Protein AF-A0A9N9PCC7-F1 (afdb_monomer)

Foldseek 3Di:
DQQPDPPSDGDQEEEDEQCPVVCCCLPPNVVCLVSHAEYEYQDPNNVVVLVVCVVVVSRSYHYDDPCPDCCRVQPCLAQVLLPVVVVVCCVVPVDQLAPAADDQDDDGNNSNSNVVNSVVSHHD

Nearest PDB structures (foldseek):
  5axa-assembly1_C  TM=9.846E-01  e=7.039E-17  Mus musculus
  4pfj-assembly1_A  TM=9.866E-01  e=1.325E-16  Homo sapiens
  8wz7-assembly1_A-2  TM=9.796E-01  e=4.306E-15  Legionella pneumophila
  6gbn-assembly1_B  TM=9.800E-01  e=1.433E-14  Cytophaga hutchinsonii ATCC 33406
  8aju-assembly1_AAA  TM=9.528E-01  e=1.627E-14  Pseudomonas aeruginosa PAO1

Structure (mmCIF, N/CA/C/O backbone):
data_AF-A0A9N9PCC7-F1
#
_entry.id   AF-A0A9N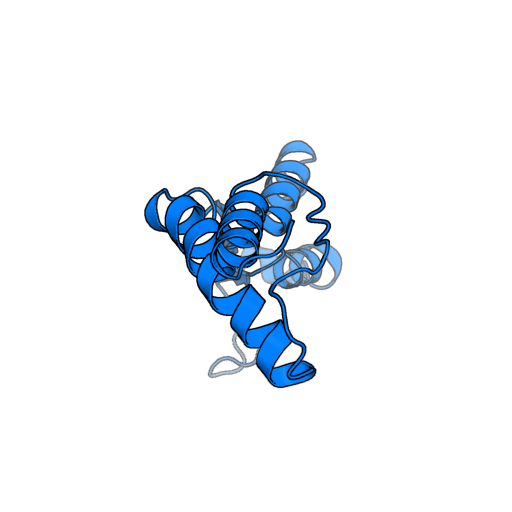9PCC7-F1
#
loop_
_atom_site.group_PDB
_atom_site.id
_atom_site.type_symbol
_atom_site.label_atom_id
_atom_site.label_al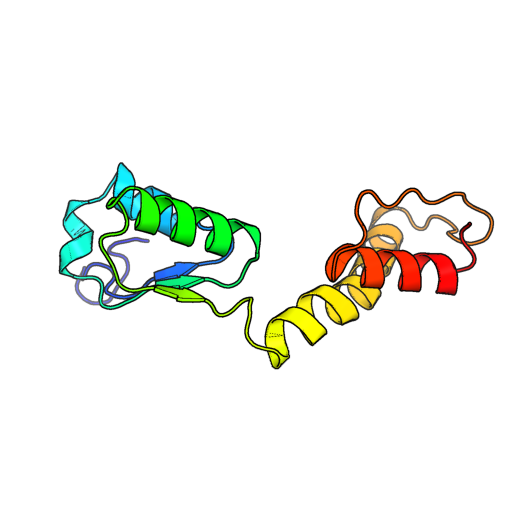t_id
_atom_site.label_comp_id
_atom_site.label_asym_id
_atom_site.label_entity_id
_atom_site.label_seq_id
_atom_site.pdbx_PDB_ins_code
_atom_site.Cartn_x
_atom_site.Cartn_y
_atom_site.Cartn_z
_atom_site.occupancy
_atom_site.B_iso_or_equiv
_atom_site.auth_seq_id
_atom_site.auth_comp_id
_atom_site.auth_asym_id
_atom_site.auth_atom_id
_atom_site.pdbx_PDB_model_num
ATOM 1 N N . THR A 1 1 ? -22.185 -3.778 2.495 1.00 65.81 1 THR A N 1
ATOM 2 C CA . THR A 1 1 ? -20.867 -4.267 2.965 1.00 65.81 1 THR A CA 1
ATOM 3 C C . THR A 1 1 ? -20.704 -4.131 4.469 1.00 65.81 1 THR A C 1
ATOM 5 O O . THR A 1 1 ? -20.416 -5.136 5.095 1.00 65.81 1 THR A O 1
ATOM 8 N N . LEU A 1 2 ? -20.966 -2.964 5.079 1.00 77.75 2 LEU A N 1
ATOM 9 C CA . LEU A 1 2 ? -20.778 -2.761 6.532 1.00 77.75 2 LEU A CA 1
ATOM 10 C C . LEU A 1 2 ? -21.694 -3.618 7.432 1.00 77.75 2 LEU A C 1
ATOM 12 O O . LEU A 1 2 ? -21.264 -4.025 8.503 1.00 77.75 2 LEU A O 1
ATOM 16 N N . CYS A 1 3 ? -22.906 -3.955 6.971 1.00 82.38 3 CYS A N 1
ATOM 17 C CA . CYS A 1 3 ? -23.841 -4.871 7.651 1.00 82.38 3 CYS A CA 1
ATOM 18 C C . CYS A 1 3 ? -24.120 -6.144 6.831 1.00 82.38 3 CYS A C 1
ATOM 20 O O . CYS A 1 3 ? -25.204 -6.714 6.903 1.00 82.38 3 CYS A O 1
ATOM 22 N N . ALA A 1 4 ? -23.177 -6.562 5.979 1.00 80.94 4 ALA A N 1
ATOM 23 C CA . ALA A 1 4 ? -23.367 -7.716 5.091 1.00 80.94 4 ALA A CA 1
ATOM 24 C C . ALA A 1 4 ? -23.171 -9.076 5.792 1.00 80.94 4 ALA A C 1
ATOM 26 O O . ALA A 1 4 ? -23.211 -10.116 5.138 1.00 80.94 4 ALA A O 1
ATOM 27 N N . PHE A 1 5 ? -22.931 -9.081 7.105 1.00 85.62 5 PHE A N 1
ATOM 28 C CA . PHE A 1 5 ? -22.687 -10.300 7.864 1.00 85.62 5 PHE A CA 1
ATOM 29 C C . PHE A 1 5 ? -23.990 -11.007 8.235 1.00 85.62 5 PHE A C 1
ATOM 31 O O . PHE A 1 5 ? -25.078 -10.424 8.223 1.00 85.62 5 PHE A O 1
ATOM 38 N N . LYS A 1 6 ? -23.858 -12.292 8.581 1.00 86.81 6 LYS A N 1
ATOM 39 C CA . LYS A 1 6 ? -24.974 -13.145 8.994 1.00 86.81 6 LYS A CA 1
ATOM 40 C C . LYS A 1 6 ? -25.823 -12.441 10.060 1.00 86.81 6 LYS A C 1
ATOM 42 O O . LYS A 1 6 ? -25.287 -11.839 10.993 1.00 86.81 6 LYS A O 1
ATOM 47 N N . ASP A 1 7 ? -27.139 -12.528 9.895 1.00 86.81 7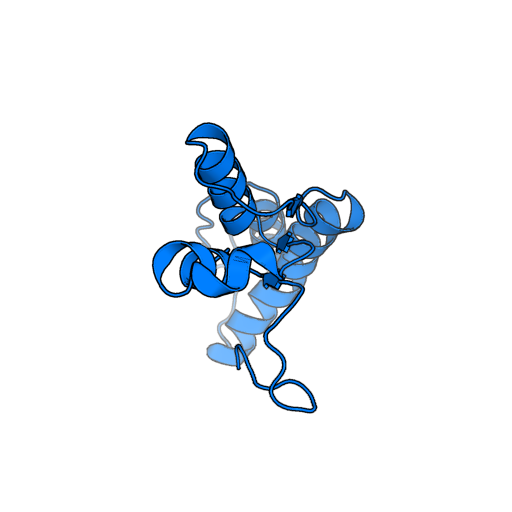 ASP A N 1
ATOM 48 C CA . ASP A 1 7 ? -28.143 -11.918 10.774 1.00 86.81 7 ASP A CA 1
ATOM 49 C C . ASP A 1 7 ? -28.109 -10.373 10.799 1.00 86.81 7 ASP A C 1
ATOM 51 O O . ASP A 1 7 ? -28.570 -9.757 11.756 1.00 86.81 7 ASP A O 1
ATOM 55 N N . GLY A 1 8 ? -27.547 -9.731 9.765 1.00 84.19 8 GLY A N 1
ATOM 56 C CA . GLY A 1 8 ? -27.496 -8.267 9.639 1.00 84.19 8 GLY A CA 1
ATOM 57 C C . GLY A 1 8 ? -26.505 -7.591 10.588 1.00 84.19 8 GLY A C 1
ATOM 58 O O . GLY A 1 8 ? -26.579 -6.380 10.801 1.00 84.19 8 GLY A O 1
ATOM 59 N N . LYS A 1 9 ? -25.585 -8.360 11.180 1.00 88.12 9 LYS A N 1
ATOM 60 C CA . LYS A 1 9 ? -24.593 -7.834 12.123 1.00 88.12 9 LYS A CA 1
ATOM 61 C C . LYS A 1 9 ? -23.655 -6.831 11.431 1.00 88.12 9 LYS A C 1
ATOM 63 O O . LYS A 1 9 ? -23.265 -7.062 10.281 1.00 88.12 9 LYS A O 1
ATOM 68 N N . PRO A 1 10 ? -23.266 -5.739 12.115 1.00 92.00 10 PRO A N 1
ATOM 69 C CA . PRO A 1 10 ? -22.257 -4.823 11.602 1.00 92.00 10 PRO A CA 1
ATOM 70 C C . PRO A 1 10 ? -20.866 -5.469 11.639 1.00 92.00 10 PRO A C 1
ATOM 72 O O . PRO A 1 10 ? -20.641 -6.451 12.354 1.00 92.00 10 PRO A O 1
ATOM 75 N N . LEU A 1 11 ? -19.919 -4.897 10.892 1.00 93.25 11 LEU A N 1
ATOM 76 C CA . LEU A 1 11 ? -18.512 -5.276 10.989 1.00 93.25 11 LEU A CA 1
ATOM 77 C C . LEU A 1 11 ? -17.990 -5.147 12.426 1.00 93.25 11 LEU A C 1
ATOM 79 O O . LEU A 1 11 ? -18.379 -4.257 13.181 1.00 93.25 11 LEU A O 1
ATOM 83 N N . ASN A 1 12 ? -17.058 -6.024 12.781 1.00 94.88 12 ASN A N 1
ATOM 84 C CA . ASN A 1 12 ? -16.363 -5.997 14.066 1.00 94.88 12 ASN A CA 1
ATOM 85 C C . ASN A 1 12 ? -14.833 -6.004 13.919 1.00 94.88 12 ASN A C 1
ATOM 87 O O . ASN A 1 12 ? -14.129 -6.012 14.922 1.00 94.88 12 ASN A O 1
ATOM 91 N N . MET A 1 13 ? -14.317 -5.990 12.692 1.00 96.75 13 MET A N 1
ATOM 92 C CA . MET A 1 13 ? -12.898 -5.928 12.346 1.00 96.75 13 MET A CA 1
ATOM 93 C C . MET A 1 13 ? -12.759 -5.158 11.036 1.00 96.75 13 MET A C 1
ATOM 95 O O . MET A 1 13 ? -13.638 -5.249 10.177 1.00 96.75 13 MET A O 1
ATOM 99 N N . ILE A 1 14 ? -11.652 -4.436 10.878 1.00 96.81 14 ILE A N 1
ATOM 100 C CA . ILE A 1 14 ? -11.255 -3.825 9.609 1.00 96.81 14 ILE A CA 1
ATOM 101 C C . ILE A 1 14 ? -9.935 -4.462 9.165 1.00 96.81 14 ILE A C 1
ATOM 103 O O . ILE A 1 14 ? -8.976 -4.522 9.933 1.00 96.81 14 ILE A O 1
ATOM 107 N N . LEU A 1 15 ? -9.895 -4.919 7.919 1.00 97.56 15 LEU A N 1
ATOM 108 C CA . LEU A 1 15 ? -8.673 -5.276 7.208 1.00 97.56 15 LEU A CA 1
ATOM 109 C C . LEU A 1 15 ? -8.594 -4.313 6.028 1.00 97.56 15 LEU A C 1
ATOM 111 O O . LEU A 1 15 ? -9.516 -4.293 5.213 1.00 97.56 15 LEU A O 1
ATOM 115 N N . ASP A 1 16 ? -7.572 -3.462 6.021 1.00 97.00 16 ASP A N 1
ATOM 116 C CA . ASP A 1 16 ? -7.494 -2.297 5.143 1.00 97.00 16 ASP A CA 1
ATOM 117 C C . ASP A 1 16 ? -6.158 -2.234 4.398 1.00 97.00 16 ASP A C 1
ATOM 119 O O . ASP A 1 16 ? -5.109 -2.641 4.910 1.00 97.00 16 ASP A O 1
ATOM 123 N N . ASP A 1 17 ? -6.234 -1.694 3.190 1.00 96.12 17 ASP A N 1
ATOM 124 C CA . ASP A 1 17 ? -5.118 -1.453 2.284 1.00 96.12 17 ASP A CA 1
ATOM 125 C C . ASP A 1 17 ? -5.303 -0.037 1.720 1.00 96.12 17 ASP A C 1
ATOM 127 O O . ASP A 1 17 ? -6.133 0.212 0.846 1.00 96.12 17 ASP A O 1
ATOM 131 N N . GLY A 1 18 ? -4.580 0.921 2.304 1.00 93.69 18 GLY A N 1
ATOM 132 C CA . GLY A 1 18 ? -4.590 2.326 1.882 1.00 93.69 18 GLY A CA 1
ATOM 133 C C . GLY A 1 18 ? -5.337 3.262 2.832 1.00 93.69 18 GLY A C 1
ATOM 134 O O . GLY A 1 18 ? -5.103 4.473 2.799 1.00 93.69 18 GLY A O 1
ATOM 135 N N . GLY A 1 19 ? -6.147 2.716 3.742 1.00 95.31 19 GLY A N 1
ATOM 136 C CA . GLY A 1 19 ? -6.832 3.453 4.805 1.00 95.31 19 GLY A CA 1
ATOM 137 C C . GLY A 1 19 ? -8.219 3.994 4.440 1.00 95.31 19 GLY A C 1
ATOM 138 O O . GLY A 1 19 ? -8.817 4.709 5.249 1.00 95.31 19 GLY A O 1
ATOM 139 N N . ASP A 1 20 ? -8.743 3.686 3.251 1.00 96.56 20 ASP A N 1
ATOM 140 C CA . ASP A 1 20 ? -10.027 4.216 2.772 1.00 96.56 20 ASP A CA 1
ATOM 141 C C . ASP A 1 20 ? -11.213 3.676 3.580 1.00 96.56 20 ASP A C 1
ATOM 143 O O . ASP A 1 20 ? -12.123 4.435 3.930 1.00 96.56 20 ASP A O 1
ATOM 147 N N . LEU A 1 21 ? -11.215 2.382 3.925 1.00 96.31 21 LEU A N 1
ATOM 148 C CA . LEU A 1 21 ? -12.287 1.802 4.738 1.00 96.31 21 LEU A CA 1
ATOM 149 C C . LEU A 1 21 ? -12.228 2.344 6.171 1.00 96.31 21 LEU A C 1
ATOM 151 O O . LEU A 1 21 ? -13.258 2.679 6.761 1.00 96.31 21 LEU A O 1
ATOM 155 N N . THR A 1 22 ? -11.023 2.487 6.714 1.00 97.19 22 THR A N 1
ATOM 156 C CA . THR A 1 22 ? -10.781 3.099 8.018 1.00 97.19 22 THR A CA 1
ATOM 157 C C . THR A 1 22 ? -11.3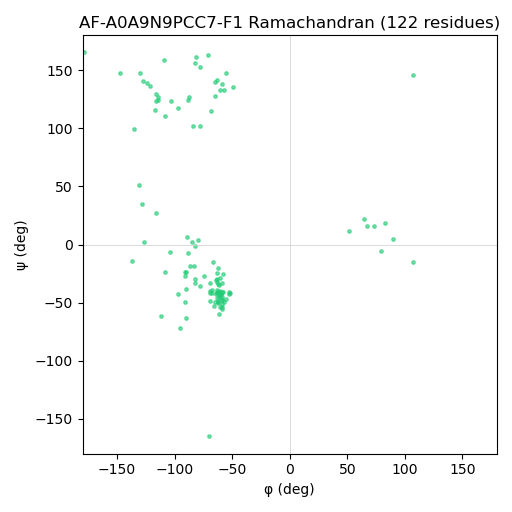08 4.530 8.056 1.00 97.19 22 THR A C 1
ATOM 159 O O . THR A 1 22 ? -12.033 4.879 8.993 1.00 97.19 22 THR A O 1
ATOM 162 N N . ALA A 1 23 ? -10.995 5.344 7.043 1.00 96.50 23 ALA A N 1
ATOM 163 C CA . ALA A 1 23 ? -11.481 6.716 6.925 1.00 96.50 23 ALA A CA 1
ATOM 164 C C . ALA A 1 23 ? -13.008 6.761 6.785 1.00 96.50 23 ALA A C 1
ATOM 166 O O . ALA A 1 23 ? -13.672 7.487 7.522 1.00 96.50 23 ALA A O 1
ATOM 167 N N . LEU A 1 24 ? -13.582 5.918 5.920 1.00 96.38 24 LEU A N 1
ATOM 168 C CA . LEU A 1 24 ? -15.026 5.825 5.716 1.00 96.38 24 LEU A CA 1
ATOM 169 C C . LEU A 1 24 ? -15.773 5.561 7.031 1.00 96.38 24 LEU A C 1
ATOM 171 O O . LEU A 1 24 ? -16.766 6.230 7.321 1.00 96.38 24 LEU A O 1
ATOM 175 N N . VAL A 1 25 ? -15.294 4.608 7.834 1.00 96.75 25 VAL A N 1
ATOM 176 C CA . VAL A 1 25 ? -15.914 4.281 9.124 1.00 96.75 25 VAL A CA 1
ATOM 177 C C . VAL A 1 25 ? -15.720 5.411 10.138 1.00 96.75 25 VAL A C 1
ATOM 179 O O . VAL A 1 25 ? -16.666 5.759 10.834 1.00 96.75 25 VAL A O 1
ATOM 182 N N . HIS A 1 26 ? -14.538 6.028 10.215 1.00 97.19 26 HIS A N 1
ATOM 183 C CA . HIS A 1 26 ? -14.300 7.118 11.170 1.00 97.19 26 HIS A CA 1
ATOM 184 C C . HIS A 1 26 ? -15.075 8.401 10.839 1.00 97.19 26 HIS A C 1
ATOM 186 O O . HIS A 1 26 ? -15.463 9.123 11.757 1.00 97.19 26 HIS A O 1
ATOM 192 N N . GLU A 1 27 ? -15.286 8.700 9.557 1.00 96.25 27 GLU A N 1
ATOM 193 C CA . GLU A 1 27 ? -15.873 9.968 9.111 1.00 96.25 27 GLU A CA 1
ATOM 194 C C . GLU A 1 27 ? -17.372 9.877 8.837 1.00 96.25 27 GLU A C 1
ATOM 196 O O . GLU A 1 27 ? -18.116 10.790 9.192 1.00 96.25 27 GLU A O 1
ATOM 201 N N . LYS A 1 28 ? -17.823 8.797 8.186 1.00 96.88 28 LYS A N 1
ATOM 202 C CA . LYS A 1 28 ? -19.207 8.679 7.700 1.00 96.88 28 LYS A CA 1
ATOM 203 C C . LYS A 1 28 ? -20.051 7.689 8.482 1.00 96.88 28 LYS A C 1
ATOM 205 O O . LYS A 1 28 ? -21.269 7.827 8.463 1.00 96.88 28 LYS A O 1
ATOM 210 N N . HIS A 1 29 ? -19.420 6.724 9.150 1.00 96.31 29 HIS A N 1
ATOM 211 C CA . HIS A 1 29 ? -20.124 5.705 9.928 1.00 96.31 29 HIS A CA 1
ATOM 212 C C . HIS A 1 29 ? -19.567 5.510 11.351 1.00 96.31 29 HIS A C 1
ATOM 214 O O . HIS A 1 29 ? -19.266 4.374 11.752 1.00 96.31 29 HIS A O 1
ATOM 220 N N . PRO A 1 30 ? -19.398 6.597 12.133 1.00 96.75 30 PRO A N 1
ATOM 221 C CA . PRO A 1 30 ? -18.815 6.517 13.469 1.00 96.75 30 PRO A CA 1
ATOM 222 C C . PRO A 1 30 ? -19.643 5.654 14.434 1.00 96.75 30 PRO A C 1
ATOM 224 O O . PRO A 1 30 ? -19.102 5.157 15.422 1.00 96.75 30 PRO A O 1
ATOM 227 N N . GLU A 1 31 ? -20.927 5.423 14.142 1.00 95.56 31 GLU A N 1
ATOM 228 C CA . GLU A 1 31 ? -21.818 4.542 14.897 1.00 95.56 31 GLU A CA 1
ATOM 229 C C . GLU A 1 31 ? -21.314 3.094 14.993 1.00 95.56 31 GLU A C 1
ATOM 231 O O . GLU A 1 31 ? -21.642 2.402 15.957 1.00 95.56 31 GLU A O 1
ATOM 236 N N . PHE A 1 32 ? -20.485 2.631 14.047 1.00 95.31 32 PHE A N 1
ATOM 237 C CA . PHE A 1 32 ? -19.933 1.273 14.078 1.00 95.31 32 PHE A CA 1
ATOM 238 C C . PHE A 1 32 ? -18.645 1.147 14.899 1.00 95.31 32 PHE A C 1
ATOM 240 O O . PHE A 1 32 ? -18.308 0.038 15.314 1.00 95.31 32 PHE A O 1
ATOM 247 N N . LEU A 1 33 ? -17.941 2.251 15.186 1.00 96.44 33 LEU A N 1
ATOM 248 C CA . LEU A 1 33 ? -16.641 2.232 15.874 1.00 96.44 33 LEU A CA 1
ATOM 249 C C . LEU A 1 33 ? -16.647 1.450 17.204 1.00 96.44 33 LEU A C 1
ATOM 251 O O . LEU A 1 33 ? -15.718 0.667 17.407 1.00 96.44 33 LEU A O 1
ATOM 255 N N . PRO A 1 34 ? -17.665 1.557 18.089 1.00 95.94 34 PRO A N 1
ATOM 256 C CA . PRO A 1 34 ? -17.682 0.803 19.350 1.00 95.94 34 PRO A CA 1
ATOM 257 C C . PRO A 1 34 ? -17.724 -0.725 19.172 1.00 95.94 34 PRO A C 1
ATOM 259 O O . PRO A 1 34 ? -17.321 -1.472 20.067 1.00 95.94 34 PRO A O 1
ATOM 262 N N . GLY A 1 35 ? -18.233 -1.206 18.031 1.00 94.69 35 GLY A N 1
ATOM 263 C CA . GLY A 1 35 ? -18.329 -2.632 17.712 1.00 94.69 35 GLY A CA 1
ATOM 264 C C . GLY A 1 35 ? -17.039 -3.233 17.151 1.00 94.69 35 GLY A C 1
ATOM 265 O O . GLY A 1 35 ? -16.871 -4.456 17.188 1.00 94.69 35 GLY A O 1
ATOM 266 N N . ILE A 1 36 ? -16.119 -2.395 16.667 1.00 96.88 36 ILE A N 1
ATOM 267 C CA . ILE A 1 36 ? -14.911 -2.822 15.961 1.00 96.88 36 ILE A CA 1
ATOM 268 C C . ILE A 1 36 ? -13.785 -3.099 16.957 1.00 96.88 36 ILE A C 1
ATOM 270 O O . ILE A 1 36 ? -13.448 -2.278 17.805 1.00 96.88 36 ILE A O 1
ATOM 274 N N . LYS A 1 37 ? -13.199 -4.291 16.856 1.00 97.12 37 LYS A N 1
ATOM 275 C CA . LYS A 1 37 ? -12.176 -4.811 17.769 1.00 97.12 37 LYS A CA 1
ATOM 276 C C . LYS A 1 37 ? -10.757 -4.462 17.348 1.00 97.12 37 LYS A C 1
ATOM 278 O O . LYS A 1 37 ? -9.875 -4.428 18.200 1.00 97.12 37 LYS A O 1
ATOM 283 N N . GLY A 1 38 ? -10.533 -4.192 16.069 1.00 97.88 38 GLY A N 1
ATOM 284 C CA . GLY A 1 38 ? -9.216 -3.832 15.577 1.00 97.88 38 GLY A CA 1
ATOM 285 C C . GLY A 1 38 ? -9.191 -3.528 14.088 1.00 97.88 38 GLY A C 1
ATOM 286 O O . GLY A 1 38 ? -10.125 -3.852 13.351 1.00 97.88 38 GLY A O 1
ATOM 287 N N . ILE A 1 39 ? -8.086 -2.911 13.682 1.00 98.50 39 ILE A N 1
ATOM 288 C CA . ILE A 1 39 ? -7.726 -2.613 12.299 1.00 98.50 39 ILE A CA 1
ATOM 289 C C . ILE A 1 39 ? -6.384 -3.289 12.004 1.00 98.50 39 ILE A C 1
ATOM 291 O O . ILE A 1 39 ? -5.466 -3.197 12.819 1.00 98.50 39 ILE A O 1
ATOM 295 N N . SER A 1 40 ? -6.235 -3.933 10.853 1.00 98.25 40 SER A N 1
ATOM 296 C CA . SER A 1 40 ? -4.924 -4.270 10.289 1.00 98.25 40 SER A CA 1
ATOM 297 C C . SER A 1 40 ? -4.724 -3.491 8.996 1.00 98.25 40 SER A C 1
ATOM 299 O O . SER A 1 40 ? -5.557 -3.613 8.103 1.00 98.25 40 SER A O 1
ATOM 301 N N . GLU A 1 41 ? -3.642 -2.720 8.902 1.00 98.19 41 GLU A N 1
ATOM 302 C CA . GLU A 1 41 ? -3.342 -1.895 7.726 1.00 98.19 41 GLU A CA 1
ATOM 303 C C . GLU A 1 41 ? -2.073 -2.374 7.016 1.00 98.19 41 GLU A C 1
ATOM 305 O O . GLU A 1 41 ? -1.004 -2.513 7.630 1.00 98.19 41 GLU A O 1
ATOM 310 N N . GLU A 1 42 ? -2.210 -2.612 5.715 1.00 96.94 42 GLU A N 1
ATOM 311 C CA . GLU A 1 42 ? -1.210 -3.271 4.884 1.00 96.94 42 GLU A CA 1
ATOM 312 C C . GLU A 1 42 ? -0.207 -2.315 4.224 1.00 96.94 42 GLU A C 1
ATOM 314 O O . GLU A 1 42 ? 0.936 -2.709 3.982 1.00 96.94 42 GLU A O 1
ATOM 319 N N . THR A 1 43 ? -0.553 -1.052 3.963 1.00 91.19 43 THR A N 1
ATOM 320 C CA . THR A 1 43 ? 0.292 -0.174 3.133 1.00 91.19 43 THR A CA 1
ATOM 321 C C . THR A 1 43 ? 1.004 0.935 3.877 1.00 91.19 43 THR A C 1
ATOM 323 O O . THR A 1 43 ? 0.605 1.405 4.938 1.00 91.19 43 THR A O 1
ATOM 326 N N . THR A 1 44 ? 2.073 1.428 3.250 1.00 91.25 44 THR A N 1
ATOM 327 C CA . THR A 1 44 ? 2.842 2.571 3.754 1.00 91.25 44 THR A CA 1
ATOM 328 C C . THR A 1 44 ? 1.970 3.823 3.908 1.00 91.25 44 THR A C 1
ATOM 330 O O . THR A 1 44 ? 2.097 4.536 4.904 1.00 91.25 44 THR A O 1
ATOM 333 N N . THR A 1 45 ? 1.077 4.084 2.949 1.00 94.38 45 THR A N 1
ATOM 334 C CA . THR A 1 45 ? 0.195 5.260 2.963 1.00 94.38 45 THR A CA 1
ATOM 335 C C . THR A 1 45 ? -0.856 5.153 4.063 1.00 94.38 45 THR A C 1
ATOM 337 O O . THR A 1 45 ? -0.984 6.081 4.865 1.00 94.38 45 THR A O 1
ATOM 340 N N . GLY A 1 46 ? -1.552 4.016 4.164 1.00 96.44 46 GLY A N 1
ATOM 341 C CA . GLY A 1 46 ? -2.555 3.817 5.208 1.00 96.44 46 GLY A CA 1
ATOM 342 C C . GLY A 1 46 ? -1.945 3.875 6.610 1.00 96.44 46 GLY A C 1
ATOM 343 O O . GLY A 1 46 ? -2.464 4.565 7.488 1.00 96.44 46 GLY A O 1
ATOM 344 N N . VAL A 1 47 ? -0.763 3.279 6.813 1.00 96.94 47 VAL A N 1
ATOM 345 C CA . VAL A 1 47 ? -0.024 3.383 8.084 1.00 96.94 47 VAL A CA 1
ATOM 346 C C . VAL A 1 47 ? 0.309 4.834 8.431 1.00 96.94 47 VAL A C 1
ATOM 348 O O . VAL A 1 47 ? 0.168 5.239 9.587 1.00 96.94 47 VAL A O 1
ATOM 351 N N . HIS A 1 48 ? 0.747 5.638 7.457 1.00 96.62 48 HIS A N 1
ATOM 352 C CA . HIS A 1 48 ? 1.026 7.055 7.693 1.00 96.62 48 HIS A CA 1
ATOM 353 C C . HIS A 1 48 ? -0.233 7.807 8.156 1.00 96.62 48 HIS A C 1
ATOM 355 O O . HIS A 1 48 ? -0.175 8.588 9.111 1.00 96.62 48 HIS A O 1
ATOM 361 N N . ASN A 1 49 ? -1.379 7.514 7.539 1.00 96.94 49 ASN A N 1
ATOM 362 C CA . ASN A 1 49 ? -2.668 8.078 7.931 1.00 96.94 49 ASN A CA 1
ATOM 363 C C . ASN A 1 49 ? -3.075 7.645 9.346 1.00 96.94 49 ASN A C 1
ATOM 365 O O . ASN A 1 49 ? -3.475 8.496 10.141 1.00 96.94 49 ASN A O 1
ATOM 369 N N . LEU A 1 50 ? -2.887 6.373 9.712 1.00 97.88 50 LEU A N 1
ATOM 370 C CA . LEU A 1 50 ? -3.142 5.888 11.072 1.00 97.88 50 LEU A CA 1
ATOM 371 C C . LEU A 1 50 ? -2.301 6.629 12.119 1.00 97.88 50 LEU A C 1
ATOM 373 O O . LEU A 1 50 ? -2.837 7.062 13.140 1.00 97.88 50 LEU A O 1
ATOM 377 N N . TYR A 1 51 ? -1.004 6.842 11.869 1.00 97.94 51 TYR A N 1
ATOM 378 C CA . TYR A 1 51 ? -0.152 7.623 12.775 1.00 97.94 51 TYR A CA 1
ATOM 379 C C . TYR A 1 51 ? -0.598 9.083 12.888 1.00 97.94 51 TYR A C 1
ATOM 381 O O . TYR A 1 51 ? -0.575 9.649 13.984 1.00 97.94 51 TYR A O 1
ATOM 389 N N . LYS A 1 52 ? -1.032 9.697 11.782 1.00 97.69 52 LYS A N 1
ATOM 390 C CA . LYS A 1 52 ? -1.596 11.051 11.790 1.00 97.69 52 LYS A CA 1
ATOM 391 C C . LYS A 1 52 ? -2.870 11.110 12.635 1.00 97.69 52 LYS A C 1
ATOM 393 O O . LYS A 1 52 ? -2.965 11.948 13.528 1.00 97.69 52 LYS A O 1
ATOM 398 N N . MET A 1 53 ? -3.806 10.185 12.421 1.00 97.69 53 MET A N 1
ATOM 399 C CA . MET A 1 53 ? -5.040 10.083 13.207 1.00 97.69 53 MET A CA 1
ATOM 400 C C . MET A 1 53 ? -4.753 9.843 14.692 1.00 97.69 53 MET A C 1
ATOM 402 O O . MET A 1 53 ? -5.422 10.432 15.539 1.00 97.69 53 MET A O 1
ATOM 406 N N . LEU A 1 54 ? -3.758 9.013 15.018 1.00 97.69 54 LEU A N 1
ATOM 407 C CA . LEU A 1 54 ? -3.327 8.769 16.393 1.00 97.69 54 LEU A CA 1
ATOM 408 C C . LEU A 1 54 ? -2.791 10.053 17.040 1.00 97.69 54 LEU A C 1
ATOM 410 O O . LEU A 1 54 ? -3.226 10.415 18.130 1.00 97.69 54 LEU A O 1
ATOM 414 N N . LYS A 1 55 ? -1.898 10.774 16.349 1.00 97.69 55 LYS A N 1
ATOM 415 C CA . LYS A 1 55 ? -1.327 12.045 16.823 1.00 97.69 55 LYS A CA 1
ATOM 416 C C . LYS A 1 55 ? -2.392 13.128 17.021 1.00 97.69 55 LYS A C 1
ATOM 418 O O . LYS A 1 55 ? -2.280 13.934 17.937 1.00 97.69 55 LYS A O 1
ATOM 423 N N . GLU A 1 56 ? -3.421 13.140 16.179 1.00 97.69 56 GLU A N 1
ATOM 424 C CA . GLU A 1 56 ? -4.559 14.064 16.268 1.00 97.69 56 GLU A CA 1
ATOM 425 C C . GLU A 1 56 ? -5.637 13.616 17.278 1.00 97.69 56 GLU A C 1
ATOM 427 O O . GLU A 1 56 ? -6.644 14.303 17.439 1.00 97.69 56 GLU A O 1
ATOM 432 N N . GLY A 1 57 ? -5.479 12.463 17.943 1.00 96.88 57 GLY A N 1
ATOM 433 C CA . GLY A 1 57 ? -6.485 11.909 18.863 1.00 96.88 57 GLY A CA 1
ATOM 434 C C . GLY A 1 57 ? -7.782 11.449 18.176 1.00 96.88 57 GLY A C 1
ATOM 435 O O . GLY A 1 57 ? -8.812 11.250 18.832 1.00 96.88 57 GLY A O 1
ATOM 436 N N . LYS A 1 58 ? -7.753 11.291 16.849 1.00 97.06 58 LYS A N 1
ATOM 437 C CA . LYS A 1 58 ? -8.894 10.905 16.008 1.00 97.06 58 LYS A CA 1
ATOM 438 C C . LYS A 1 58 ? -9.018 9.400 15.807 1.00 97.06 58 LYS A C 1
ATOM 440 O O . LYS A 1 58 ? -10.121 8.942 15.542 1.00 97.06 58 LYS A O 1
ATOM 445 N N . LEU A 1 59 ? -7.935 8.637 15.953 1.00 97.88 59 LEU A N 1
ATOM 446 C CA . LEU A 1 59 ? -7.985 7.178 15.847 1.00 97.88 59 LEU A CA 1
ATOM 447 C C . LEU A 1 59 ? -8.758 6.597 17.040 1.00 97.88 59 LEU A C 1
ATOM 449 O O . LEU A 1 59 ? -8.332 6.753 18.184 1.00 97.88 59 LEU A O 1
ATOM 453 N N . LYS A 1 60 ? -9.912 5.968 16.781 1.00 97.00 60 LYS A N 1
ATOM 454 C CA . LYS A 1 60 ? -10.812 5.453 17.834 1.00 97.00 60 LYS A CA 1
ATOM 455 C C . LYS A 1 60 ? -10.751 3.940 18.021 1.00 97.00 60 LYS A C 1
ATOM 457 O O . LYS A 1 60 ? -11.353 3.424 18.956 1.00 97.00 60 LYS A O 1
ATOM 462 N N . VAL A 1 61 ? -10.019 3.242 17.158 1.00 97.19 61 VAL A N 1
ATOM 463 C CA . VAL A 1 61 ? -9.878 1.783 17.166 1.00 97.19 61 VAL A CA 1
ATOM 464 C C . VAL A 1 61 ? -8.394 1.432 17.155 1.00 97.19 61 VAL A C 1
ATOM 466 O O . VAL A 1 61 ? -7.600 2.081 16.475 1.00 97.19 61 VAL A O 1
ATOM 469 N N . THR A 1 62 ? -8.006 0.404 17.907 1.00 97.25 62 THR A N 1
ATOM 470 C CA . THR A 1 62 ? -6.636 -0.117 17.893 1.00 97.25 62 THR A CA 1
ATOM 471 C C . THR A 1 62 ? -6.267 -0.618 16.498 1.00 97.25 62 THR A C 1
ATOM 473 O O . THR A 1 62 ? -7.025 -1.368 15.887 1.00 97.25 62 THR A O 1
ATOM 476 N N . ALA A 1 63 ? -5.085 -0.238 16.014 1.00 98.19 63 ALA A N 1
ATOM 477 C CA . ALA A 1 63 ? -4.601 -0.628 14.698 1.00 98.19 63 ALA A CA 1
ATOM 478 C C . ALA A 1 63 ? -3.242 -1.334 14.779 1.00 98.19 63 ALA A C 1
ATOM 480 O O . ALA A 1 63 ? -2.358 -0.920 15.531 1.00 98.19 63 ALA A O 1
ATOM 481 N N . ILE A 1 64 ? -3.076 -2.385 13.979 1.00 98.38 64 ILE A N 1
ATOM 482 C CA . ILE A 1 64 ? -1.819 -3.096 13.763 1.00 98.38 64 ILE A CA 1
ATOM 483 C C . ILE A 1 64 ? -1.256 -2.657 12.414 1.00 98.38 64 ILE A C 1
ATOM 485 O O . ILE A 1 64 ? -1.893 -2.801 11.372 1.00 98.38 64 ILE A O 1
ATOM 489 N N . ASN A 1 65 ? -0.030 -2.144 12.449 1.00 97.44 65 ASN A N 1
ATOM 490 C CA . ASN A 1 65 ? 0.763 -1.860 11.263 1.00 97.44 65 ASN A CA 1
ATOM 491 C C . ASN A 1 65 ? 1.363 -3.172 10.735 1.00 97.44 65 ASN A C 1
ATOM 493 O O . ASN A 1 65 ? 2.351 -3.662 11.285 1.00 97.44 65 ASN A O 1
ATOM 497 N N . VAL A 1 66 ? 0.771 -3.720 9.674 1.00 96.31 66 VAL A N 1
ATOM 498 C CA . VAL A 1 66 ? 1.282 -4.923 8.999 1.00 96.31 66 VAL A CA 1
ATOM 499 C C . VAL A 1 66 ? 2.402 -4.555 8.025 1.00 96.31 66 VAL A C 1
ATOM 501 O O . VAL A 1 66 ? 3.373 -5.300 7.892 1.00 96.31 66 VAL A O 1
ATOM 504 N N . ASN A 1 67 ? 2.326 -3.375 7.398 1.00 93.69 67 ASN A N 1
ATOM 505 C CA . ASN A 1 67 ? 3.311 -2.917 6.417 1.00 93.69 67 ASN A CA 1
ATOM 506 C C . ASN A 1 67 ? 4.759 -3.003 6.930 1.00 93.69 67 ASN A C 1
ATOM 508 O O . ASN A 1 67 ? 5.653 -3.422 6.200 1.00 93.69 67 ASN A O 1
ATOM 512 N N . ASN A 1 68 ? 5.002 -2.623 8.187 1.00 93.62 68 ASN A N 1
ATOM 513 C CA . ASN A 1 68 ? 6.342 -2.565 8.774 1.00 93.62 68 ASN A CA 1
ATOM 514 C C . ASN A 1 68 ? 6.839 -3.899 9.347 1.00 93.62 68 ASN A C 1
ATOM 516 O O . ASN A 1 68 ? 7.962 -3.953 9.853 1.00 93.62 68 ASN A O 1
ATOM 520 N N . SER A 1 69 ? 6.073 -4.989 9.242 1.00 97.06 69 SER A N 1
ATOM 521 C CA . SER A 1 69 ? 6.646 -6.321 9.430 1.00 97.06 69 SER A CA 1
ATOM 522 C C . SER A 1 69 ? 7.773 -6.538 8.412 1.00 97.06 69 SER A C 1
ATOM 524 O O . SER A 1 69 ? 7.652 -6.168 7.241 1.00 97.06 69 SER A O 1
ATOM 526 N N . VAL A 1 70 ? 8.890 -7.137 8.842 1.00 95.94 70 VAL A N 1
ATOM 527 C CA . VAL A 1 70 ? 10.063 -7.366 7.971 1.00 95.94 70 VAL A CA 1
ATOM 528 C C . VAL A 1 70 ? 9.683 -8.233 6.772 1.00 95.94 70 VAL A C 1
ATOM 530 O O . VAL A 1 70 ? 10.035 -7.918 5.639 1.00 95.94 70 VAL A O 1
ATOM 533 N N . THR A 1 71 ? 8.897 -9.279 7.017 1.00 95.44 71 THR A N 1
ATOM 534 C CA . THR A 1 71 ? 8.373 -10.194 5.996 1.00 95.44 71 THR A CA 1
ATOM 535 C C . THR A 1 71 ? 7.374 -9.544 5.040 1.00 95.44 71 THR A C 1
ATOM 537 O O . THR A 1 71 ? 7.113 -10.115 3.991 1.00 95.44 71 THR A O 1
ATOM 540 N N . LYS A 1 72 ? 6.841 -8.360 5.364 1.00 95.38 72 LYS A N 1
ATOM 541 C CA . LYS A 1 72 ? 5.972 -7.574 4.482 1.00 95.38 72 LYS A CA 1
ATOM 542 C C . LYS A 1 72 ? 6.810 -6.548 3.730 1.00 95.38 72 LYS A C 1
ATOM 544 O O . LYS A 1 72 ? 7.102 -6.733 2.553 1.00 95.38 72 LYS A O 1
ATOM 549 N N . SER A 1 73 ? 7.284 -5.511 4.419 1.00 90.56 73 SER A N 1
ATOM 550 C CA . SER A 1 73 ? 8.004 -4.381 3.809 1.00 90.56 73 SER A CA 1
ATOM 551 C C . SER A 1 73 ? 9.191 -4.788 2.936 1.00 90.56 73 SER A C 1
ATOM 553 O O . SER A 1 73 ? 9.396 -4.197 1.878 1.00 90.56 73 SER A O 1
ATOM 555 N N . LYS A 1 74 ? 9.990 -5.778 3.355 1.00 92.69 74 LYS A N 1
ATOM 556 C CA . LYS A 1 74 ? 11.205 -6.173 2.624 1.00 92.69 74 LYS A CA 1
ATOM 557 C C . LYS A 1 74 ? 10.974 -7.224 1.553 1.00 92.69 74 LYS A C 1
ATOM 559 O O . LYS A 1 74 ? 11.893 -7.469 0.779 1.00 92.69 74 LYS A O 1
ATOM 564 N N . PHE A 1 75 ? 9.771 -7.788 1.476 1.00 95.00 75 PHE A N 1
ATOM 565 C CA . PHE A 1 75 ? 9.426 -8.778 0.463 1.00 95.00 75 PHE A CA 1
ATOM 566 C C . PHE A 1 75 ? 8.406 -8.241 -0.523 1.00 95.00 75 PHE A C 1
ATOM 568 O O . PHE A 1 75 ? 8.731 -8.105 -1.696 1.00 95.00 75 PHE A O 1
ATOM 575 N N . ASP A 1 76 ? 7.221 -7.878 -0.053 1.00 94.62 76 ASP A N 1
ATOM 576 C CA . ASP A 1 76 ? 6.129 -7.412 -0.903 1.00 94.62 76 ASP A CA 1
ATOM 577 C C . ASP A 1 76 ? 6.518 -6.129 -1.658 1.00 94.62 76 ASP A C 1
ATOM 579 O O . ASP A 1 76 ? 6.671 -6.138 -2.880 1.00 94.62 76 ASP A O 1
ATOM 583 N N . ASN A 1 77 ? 6.846 -5.056 -0.931 1.00 92.38 77 ASN A N 1
ATOM 584 C CA . ASN A 1 77 ? 7.177 -3.777 -1.565 1.00 92.38 77 ASN A CA 1
ATOM 585 C C . ASN A 1 77 ? 8.428 -3.870 -2.461 1.00 92.38 77 ASN A C 1
ATOM 587 O O . ASN A 1 77 ? 8.521 -3.168 -3.461 1.00 92.38 77 ASN A O 1
ATOM 591 N N . LEU A 1 78 ? 9.416 -4.693 -2.094 1.00 93.94 78 LEU A N 1
ATOM 592 C CA . LEU A 1 78 ? 10.694 -4.772 -2.808 1.00 93.94 78 LEU A CA 1
ATOM 593 C C . LEU A 1 78 ? 10.677 -5.823 -3.923 1.00 93.94 78 LEU A C 1
ATOM 595 O O . LEU A 1 78 ? 10.886 -5.496 -5.091 1.00 93.94 78 LEU A O 1
ATOM 599 N N . TYR A 1 79 ? 10.496 -7.093 -3.565 1.00 96.81 79 TYR A N 1
ATOM 600 C CA . TYR A 1 79 ? 10.543 -8.208 -4.508 1.00 96.81 79 TYR A CA 1
ATOM 601 C C . TYR A 1 79 ? 9.249 -8.325 -5.310 1.00 96.81 79 TYR A C 1
ATOM 603 O O . TYR A 1 79 ? 9.335 -8.585 -6.507 1.00 96.81 79 TYR A O 1
ATOM 611 N N . GLY A 1 80 ? 8.091 -8.036 -4.707 1.00 96.50 80 GLY A N 1
ATOM 612 C CA . GLY A 1 80 ? 6.812 -8.001 -5.417 1.00 96.50 80 GLY A CA 1
ATOM 613 C C . GLY A 1 80 ? 6.836 -6.992 -6.563 1.00 96.50 80 GLY A C 1
ATOM 614 O O . GLY A 1 80 ? 6.670 -7.373 -7.719 1.00 96.50 80 GLY A O 1
ATOM 615 N N . CYS A 1 81 ? 7.163 -5.724 -6.285 1.00 96.88 81 CYS A N 1
ATOM 616 C CA . CYS A 1 81 ? 7.271 -4.697 -7.332 1.00 96.88 81 CYS A CA 1
ATOM 617 C C . CYS A 1 81 ? 8.378 -4.976 -8.358 1.00 96.88 81 CYS A C 1
ATOM 619 O O . CYS A 1 81 ? 8.250 -4.579 -9.517 1.00 96.88 81 CYS A O 1
ATOM 621 N N . ARG A 1 82 ? 9.461 -5.661 -7.967 1.00 97.81 82 ARG A N 1
ATOM 622 C CA . ARG A 1 82 ? 10.521 -6.057 -8.906 1.00 97.81 82 ARG A CA 1
ATOM 623 C C . ARG A 1 82 ? 10.007 -7.025 -9.977 1.00 97.81 82 ARG A C 1
ATOM 625 O O . ARG A 1 82 ? 10.505 -6.997 -11.097 1.00 97.81 82 ARG A O 1
ATOM 632 N N . GLU A 1 83 ? 9.033 -7.866 -9.650 1.00 97.62 83 GLU A N 1
ATOM 633 C CA . GLU A 1 83 ? 8.447 -8.817 -10.598 1.00 97.62 83 GLU A CA 1
ATOM 634 C C . GLU A 1 83 ? 7.237 -8.219 -11.325 1.00 97.62 83 GLU A C 1
ATOM 636 O O . GLU A 1 83 ? 7.180 -8.229 -12.557 1.00 97.62 83 GLU A O 1
ATOM 641 N N . SER A 1 84 ? 6.299 -7.627 -10.582 1.00 97.94 84 SER A N 1
ATOM 642 C CA . SER A 1 84 ? 5.008 -7.196 -11.124 1.00 97.94 84 SER A CA 1
ATOM 643 C C . SER A 1 84 ? 5.074 -5.934 -11.989 1.00 97.94 84 SER A C 1
ATOM 645 O O . SER A 1 84 ? 4.256 -5.785 -12.898 1.00 97.94 84 SER A O 1
ATOM 647 N N . LEU A 1 85 ? 6.049 -5.037 -11.776 1.00 98.50 85 LEU A N 1
ATOM 648 C CA . LEU A 1 85 ? 6.171 -3.803 -12.565 1.00 98.50 85 LEU A CA 1
ATOM 649 C C . LEU A 1 85 ? 6.379 -4.098 -14.054 1.00 98.50 85 LEU A C 1
ATOM 651 O O . LEU A 1 85 ? 5.673 -3.561 -14.909 1.00 98.50 85 LEU A O 1
ATOM 655 N N . ILE A 1 86 ? 7.393 -4.909 -14.365 1.00 98.00 86 ILE A N 1
ATOM 656 C CA . ILE A 1 86 ? 7.745 -5.220 -15.753 1.00 98.00 86 ILE A CA 1
ATOM 657 C C . ILE A 1 86 ? 6.631 -6.041 -16.389 1.00 98.00 86 ILE A C 1
ATOM 659 O O . ILE A 1 86 ? 6.288 -5.782 -17.540 1.00 98.00 86 ILE A O 1
ATOM 663 N N . ASP A 1 87 ? 6.041 -6.970 -15.636 1.00 98.38 87 ASP A N 1
ATOM 664 C CA . ASP A 1 87 ? 4.903 -7.764 -16.092 1.00 98.38 87 ASP A CA 1
ATOM 665 C C . ASP A 1 87 ? 3.727 -6.867 -16.514 1.00 98.38 87 ASP A C 1
ATOM 667 O O . ASP A 1 87 ? 3.245 -6.966 -17.641 1.00 98.38 87 ASP A O 1
ATOM 671 N N . GLY A 1 88 ? 3.340 -5.899 -15.677 1.00 98.62 88 GLY A N 1
ATOM 672 C CA . GLY A 1 88 ? 2.285 -4.937 -16.003 1.00 98.62 88 GLY A CA 1
ATOM 673 C C . GLY A 1 88 ? 2.584 -4.111 -17.258 1.00 98.62 88 GLY A C 1
ATOM 674 O O . GLY A 1 88 ? 1.746 -4.028 -18.156 1.00 98.62 88 GLY A O 1
ATOM 675 N N . ILE A 1 89 ? 3.794 -3.547 -17.368 1.00 98.38 89 ILE A N 1
ATOM 676 C CA . ILE A 1 89 ? 4.209 -2.771 -18.551 1.00 98.38 89 ILE A CA 1
ATOM 677 C C . ILE A 1 89 ? 4.165 -3.642 -19.812 1.00 98.38 89 ILE A C 1
ATOM 679 O O . ILE A 1 89 ? 3.684 -3.196 -20.857 1.00 98.38 89 ILE A O 1
ATOM 683 N N . LYS A 1 90 ? 4.654 -4.883 -19.725 1.00 98.00 90 LYS A N 1
ATOM 684 C CA . LYS A 1 90 ? 4.690 -5.816 -20.851 1.00 98.00 90 LYS A CA 1
ATOM 685 C C . LYS A 1 90 ? 3.295 -6.213 -21.298 1.00 98.00 90 LYS A C 1
ATOM 687 O O . LYS A 1 90 ? 2.986 -5.999 -22.461 1.00 98.00 90 LYS A O 1
ATOM 692 N N . ARG A 1 91 ? 2.436 -6.681 -20.392 1.00 98.25 91 ARG A N 1
ATOM 693 C CA . ARG A 1 91 ? 1.054 -7.062 -20.731 1.00 98.25 91 ARG A CA 1
ATOM 694 C C . ARG A 1 91 ? 0.250 -5.911 -21.331 1.00 98.25 91 ARG A C 1
ATOM 696 O O . ARG A 1 91 ? -0.624 -6.148 -22.153 1.00 98.25 91 ARG A O 1
ATOM 703 N N . ALA A 1 92 ? 0.515 -4.679 -20.898 1.00 98.44 92 ALA A N 1
ATOM 704 C CA . ALA A 1 92 ? -0.232 -3.516 -21.359 1.00 98.44 92 ALA A CA 1
ATOM 705 C C . ALA A 1 92 ? 0.248 -2.965 -22.710 1.00 98.44 92 ALA A C 1
ATOM 707 O O . ALA A 1 92 ? -0.539 -2.341 -23.417 1.00 98.44 92 ALA A O 1
ATOM 708 N N . THR A 1 93 ? 1.534 -3.113 -23.044 1.00 98.00 93 THR A N 1
ATOM 709 C CA . THR A 1 93 ? 2.138 -2.346 -24.153 1.00 98.00 93 THR A CA 1
ATOM 710 C C . THR A 1 93 ? 3.051 -3.143 -25.076 1.00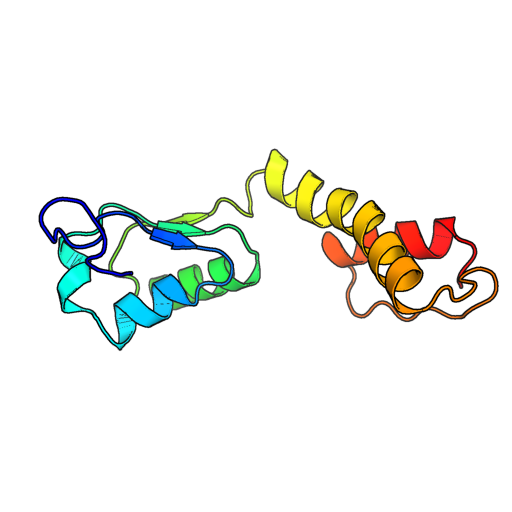 98.00 93 THR A C 1
ATOM 712 O O . THR A 1 93 ? 3.457 -2.610 -26.107 1.00 98.00 93 THR A O 1
ATOM 715 N N . ASP A 1 94 ? 3.465 -4.350 -24.681 1.00 97.69 94 ASP A N 1
ATOM 716 C CA . ASP A 1 94 ? 4.494 -5.174 -25.334 1.00 97.69 94 ASP A CA 1
ATOM 717 C C . ASP A 1 94 ? 5.831 -4.454 -25.606 1.00 97.69 94 ASP A C 1
ATOM 719 O O . ASP A 1 94 ? 6.727 -4.971 -26.281 1.00 97.69 94 ASP A O 1
ATOM 723 N N . VAL A 1 95 ? 6.029 -3.264 -25.031 1.00 98.25 95 VAL A N 1
ATOM 724 C CA . VAL A 1 95 ? 7.127 -2.375 -25.397 1.00 98.25 95 VAL A CA 1
ATOM 725 C C . VAL A 1 95 ? 8.485 -2.985 -25.048 1.00 98.25 95 VAL A C 1
ATOM 727 O O . VAL A 1 95 ? 8.681 -3.595 -23.990 1.00 98.25 95 VAL A O 1
ATOM 730 N N . GLN A 1 96 ? 9.479 -2.817 -25.921 1.00 97.94 96 GLN A N 1
ATOM 731 C CA . GLN A 1 96 ? 10.860 -3.172 -25.598 1.00 97.94 96 GLN A CA 1
ATOM 732 C C . GLN A 1 96 ? 11.390 -2.276 -24.468 1.00 97.94 96 GLN A C 1
ATOM 734 O O . GLN A 1 96 ? 11.315 -1.058 -24.565 1.00 97.94 96 GLN A O 1
ATOM 739 N N . ILE A 1 97 ? 11.944 -2.868 -23.407 1.00 98.50 97 ILE A N 1
ATOM 740 C CA . ILE A 1 97 ? 12.498 -2.117 -22.264 1.00 98.50 97 ILE A CA 1
ATOM 741 C C . ILE A 1 97 ? 13.982 -1.790 -22.483 1.00 98.50 97 ILE A C 1
ATOM 743 O O . ILE A 1 97 ? 14.425 -0.685 -22.174 1.00 98.50 97 ILE A O 1
ATOM 747 N N . ALA A 1 98 ? 14.736 -2.722 -23.070 1.00 98.56 98 ALA A N 1
ATOM 748 C CA . ALA A 1 98 ? 16.162 -2.562 -23.326 1.00 98.56 98 ALA A CA 1
ATOM 749 C C . ALA A 1 98 ? 16.465 -1.319 -24.180 1.00 98.56 98 ALA A C 1
ATOM 751 O O . ALA A 1 98 ? 15.821 -1.088 -25.204 1.00 98.56 98 ALA A O 1
ATOM 752 N N . GLY A 1 99 ? 17.459 -0.533 -23.757 1.00 97.81 99 GLY A N 1
ATOM 753 C CA . GLY A 1 99 ? 17.902 0.688 -24.436 1.00 97.81 99 GLY A CA 1
ATOM 754 C C . GLY A 1 99 ? 17.031 1.922 -24.180 1.00 97.81 99 GLY A C 1
ATOM 755 O O . GLY A 1 99 ? 17.398 3.018 -24.605 1.00 97.81 99 GLY A O 1
ATOM 756 N N . LYS A 1 100 ? 15.900 1.786 -23.474 1.00 98.31 100 LYS A N 1
ATOM 757 C CA . LYS A 1 100 ? 15.081 2.935 -23.073 1.00 98.31 100 LYS A CA 1
ATOM 758 C C . LYS A 1 100 ? 15.630 3.601 -21.818 1.00 98.31 100 LYS A C 1
ATOM 760 O O . LYS A 1 100 ? 16.299 2.975 -21.001 1.00 98.31 100 LYS A O 1
ATOM 765 N N . VAL A 1 101 ? 15.295 4.878 -21.672 1.00 98.62 101 VAL A N 1
ATOM 766 C CA . VAL A 1 101 ? 15.486 5.628 -20.429 1.00 98.62 101 VAL A CA 1
ATOM 767 C C . VAL A 1 101 ? 14.246 5.434 -19.573 1.00 98.62 101 VAL A C 1
ATOM 769 O O . VAL A 1 101 ? 13.144 5.723 -20.043 1.00 98.62 101 VAL A O 1
ATOM 772 N N . ALA A 1 102 ? 14.413 4.956 -18.3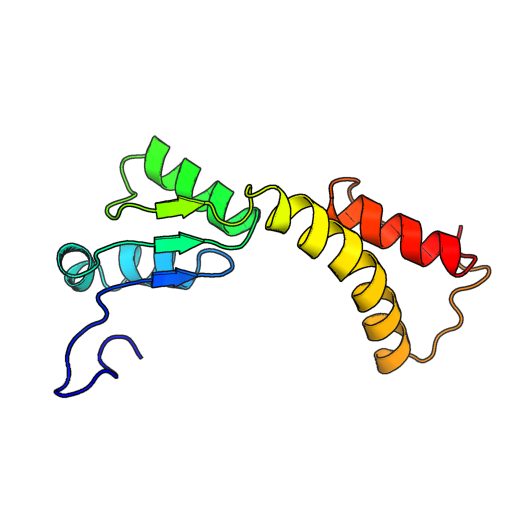43 1.00 98.38 102 ALA A N 1
ATOM 773 C CA . ALA A 1 102 ? 13.308 4.760 -17.414 1.00 98.38 102 ALA A CA 1
ATOM 774 C C . ALA A 1 102 ? 13.468 5.670 -16.192 1.00 98.38 102 ALA A C 1
ATOM 776 O O . ALA A 1 102 ? 14.472 5.626 -15.487 1.00 98.38 102 ALA A O 1
ATOM 777 N N . VAL A 1 103 ? 12.460 6.499 -15.922 1.00 98.50 103 VAL A N 1
ATOM 778 C CA . VAL A 1 103 ? 12.462 7.394 -14.760 1.00 98.50 103 VAL A CA 1
ATOM 779 C C . VAL A 1 103 ? 11.674 6.741 -13.629 1.00 98.50 103 VAL A C 1
ATOM 781 O O . VAL A 1 103 ? 10.476 6.511 -13.761 1.00 98.50 103 VAL A O 1
ATOM 784 N N . VAL A 1 104 ? 12.342 6.467 -12.507 1.00 98.56 104 VAL A N 1
ATOM 785 C CA . VAL A 1 104 ? 11.710 5.986 -11.269 1.00 98.56 104 VAL A CA 1
ATOM 786 C C . VAL A 1 104 ? 11.732 7.116 -10.242 1.00 98.56 104 VAL A C 1
ATOM 788 O O . VAL A 1 104 ? 12.793 7.501 -9.751 1.00 98.56 104 VAL A O 1
ATOM 791 N N . ALA A 1 105 ? 10.561 7.668 -9.925 1.00 98.31 105 ALA A N 1
ATOM 792 C CA . ALA A 1 105 ? 10.431 8.732 -8.935 1.00 98.31 105 ALA A CA 1
ATOM 793 C C . ALA A 1 105 ? 10.351 8.142 -7.514 1.00 98.31 105 ALA A C 1
ATOM 795 O O . ALA A 1 105 ? 9.306 7.661 -7.084 1.00 98.31 105 ALA A O 1
ATOM 796 N N . GLY A 1 106 ? 11.470 8.198 -6.787 1.00 97.25 106 GLY A N 1
ATOM 797 C CA . GLY A 1 106 ? 11.604 7.704 -5.412 1.00 97.25 106 GLY A CA 1
ATOM 798 C C . GLY A 1 106 ? 12.418 6.409 -5.308 1.00 97.25 106 GLY A C 1
ATOM 799 O O . GLY A 1 106 ? 12.367 5.554 -6.184 1.00 97.25 106 GLY A O 1
ATOM 800 N N . TYR A 1 107 ? 13.178 6.255 -4.215 1.00 97.75 107 TYR A N 1
ATOM 801 C CA . TYR A 1 107 ? 14.101 5.122 -4.005 1.00 97.75 107 TYR A CA 1
ATOM 802 C C . TYR A 1 107 ? 13.900 4.416 -2.646 1.00 97.75 107 TYR A C 1
ATOM 804 O O . TYR A 1 107 ? 14.840 3.946 -1.994 1.00 97.75 107 TYR A O 1
ATOM 812 N N . GLY A 1 108 ? 12.640 4.356 -2.200 1.00 95.25 108 GLY A N 1
ATOM 813 C CA . GLY A 1 108 ? 12.183 3.504 -1.091 1.00 95.25 108 GLY A CA 1
ATOM 814 C C . GLY A 1 108 ? 12.189 2.015 -1.464 1.00 95.25 108 GLY A C 1
ATOM 815 O O . GLY A 1 108 ? 12.799 1.641 -2.459 1.00 95.25 108 GLY A O 1
ATOM 816 N N . ASP A 1 109 ? 11.530 1.151 -0.690 1.00 94.50 109 ASP A N 1
ATOM 817 C CA . ASP A 1 109 ? 11.514 -0.298 -0.980 1.00 94.50 109 ASP A CA 1
ATOM 818 C C . ASP A 1 109 ? 10.894 -0.605 -2.360 1.00 94.50 109 ASP A C 1
ATOM 820 O O . ASP A 1 109 ? 11.522 -1.298 -3.159 1.00 94.50 109 ASP A O 1
ATOM 824 N N . VAL A 1 110 ? 9.766 0.038 -2.696 1.00 96.56 110 VAL A N 1
ATOM 825 C CA . VAL A 1 110 ? 9.146 -0.021 -4.038 1.00 96.56 110 VAL A CA 1
ATOM 826 C C . VAL A 1 110 ? 10.103 0.468 -5.122 1.00 96.56 110 VAL A C 1
ATOM 828 O O . VAL A 1 110 ? 10.399 -0.254 -6.069 1.00 96.56 110 VAL A O 1
ATOM 831 N N . GLY A 1 111 ? 10.647 1.679 -4.963 1.00 97.94 111 GLY A N 1
ATOM 832 C CA . GLY A 1 111 ? 11.553 2.279 -5.943 1.00 97.94 111 GLY A CA 1
ATOM 833 C C . GLY A 1 111 ? 12.797 1.429 -6.205 1.00 97.94 111 GLY A C 1
ATOM 834 O O . GLY A 1 111 ? 13.174 1.235 -7.356 1.00 97.94 111 GLY A O 1
ATOM 835 N N . LYS A 1 112 ? 13.387 0.839 -5.157 1.00 98.44 112 LYS A N 1
ATOM 836 C CA . LYS A 1 112 ? 14.513 -0.098 -5.288 1.00 98.44 112 LYS A CA 1
ATOM 837 C C . LYS A 1 112 ? 14.132 -1.329 -6.114 1.00 98.44 112 LYS A C 1
ATOM 839 O O . LYS A 1 112 ? 14.914 -1.730 -6.974 1.00 98.44 112 LYS A O 1
ATOM 844 N N . GLY A 1 113 ? 12.951 -1.905 -5.881 1.00 98.06 113 GLY A N 1
ATOM 845 C CA . GLY A 1 113 ? 12.437 -3.045 -6.646 1.00 98.06 113 GLY A CA 1
ATOM 846 C C . GLY A 1 113 ? 12.242 -2.699 -8.120 1.00 98.06 113 GLY A C 1
ATOM 847 O O . GLY A 1 113 ? 12.790 -3.367 -8.998 1.00 98.06 113 GLY A O 1
ATOM 848 N N . CYS A 1 114 ? 11.554 -1.587 -8.378 1.00 98.69 114 CYS A N 1
ATOM 849 C CA . CYS A 1 114 ? 11.292 -1.057 -9.713 1.00 98.69 114 CYS A CA 1
ATOM 850 C C . CYS A 1 114 ? 12.585 -0.764 -10.491 1.00 98.69 114 CYS A C 1
ATOM 852 O O . CYS A 1 114 ? 12.760 -1.225 -11.619 1.00 98.69 114 CYS A O 1
ATOM 854 N N . SER A 1 115 ? 13.520 -0.028 -9.883 1.00 98.38 115 SER A N 1
ATOM 855 C CA . SER A 1 115 ? 14.808 0.305 -10.497 1.00 98.38 115 SER A CA 1
ATOM 856 C C . SER A 1 115 ? 15.647 -0.939 -10.787 1.00 98.38 115 SER A C 1
ATOM 858 O O . SER A 1 115 ? 16.258 -1.021 -11.852 1.00 98.38 115 SER A O 1
ATOM 860 N N . ALA A 1 116 ? 15.665 -1.923 -9.879 1.00 98.44 116 ALA A N 1
ATOM 861 C CA . ALA A 1 116 ? 16.376 -3.180 -10.100 1.00 98.44 116 ALA A CA 1
ATOM 862 C C . ALA A 1 116 ? 15.795 -3.964 -11.288 1.00 98.44 116 ALA A C 1
ATOM 864 O O . ALA A 1 116 ? 16.560 -4.474 -12.107 1.00 98.44 116 ALA A O 1
ATOM 865 N N . ALA A 1 117 ? 14.467 -4.018 -11.415 1.00 98.38 117 ALA A N 1
ATOM 866 C CA . ALA A 1 117 ? 13.790 -4.708 -12.512 1.00 98.38 117 ALA A CA 1
ATOM 867 C C . ALA A 1 117 ? 14.071 -4.059 -13.874 1.00 98.38 117 ALA A C 1
ATOM 869 O O . ALA A 1 117 ? 14.485 -4.729 -14.820 1.00 98.38 117 ALA A O 1
ATOM 870 N N . LEU A 1 118 ? 13.906 -2.735 -13.962 1.00 98.62 118 LEU A N 1
ATOM 871 C CA . LEU A 1 118 ? 14.138 -1.966 -15.188 1.00 98.62 118 LEU A CA 1
ATOM 872 C C . LEU A 1 118 ? 15.593 -2.072 -15.655 1.00 98.62 118 LEU A C 1
ATOM 874 O O . LEU A 1 118 ? 15.849 -2.342 -16.830 1.00 98.62 118 LEU A O 1
ATOM 878 N N . ARG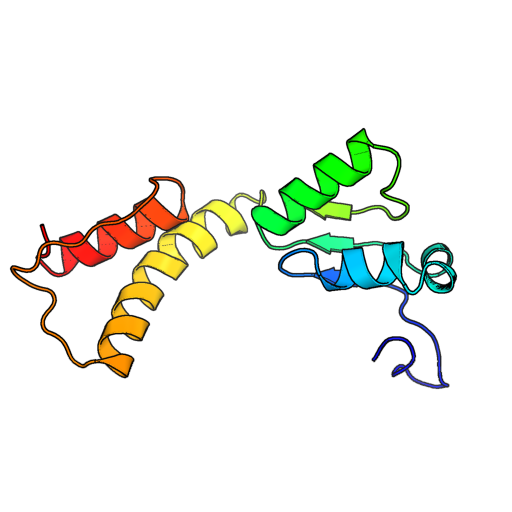 A 1 119 ? 16.546 -1.941 -14.724 1.00 98.38 119 ARG A N 1
ATOM 879 C CA . ARG A 1 119 ? 17.972 -2.126 -15.015 1.00 98.38 119 ARG A CA 1
ATOM 880 C C . ARG 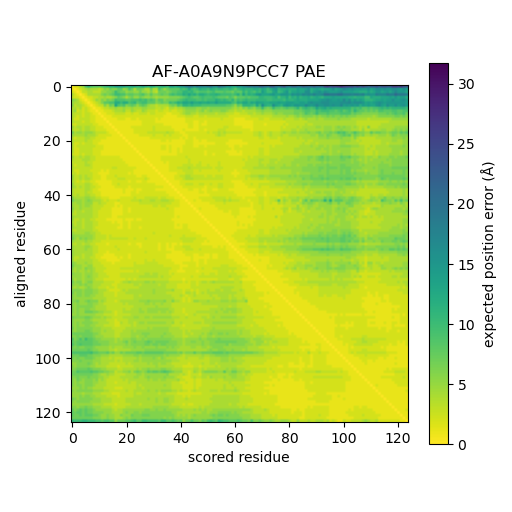A 1 119 ? 18.280 -3.555 -15.466 1.00 98.38 119 ARG A C 1
ATOM 882 O O . ARG A 1 119 ? 19.046 -3.733 -16.408 1.00 98.38 119 ARG A O 1
ATOM 889 N N . GLY A 1 120 ? 17.672 -4.563 -14.834 1.00 98.06 120 GLY A N 1
ATOM 890 C CA . GLY A 1 120 ? 17.805 -5.972 -15.225 1.00 98.06 120 GLY A CA 1
ATOM 891 C C . GLY A 1 120 ? 17.312 -6.261 -16.647 1.00 98.06 120 GLY A C 1
ATOM 892 O O . GLY A 1 120 ? 17.856 -7.131 -17.319 1.00 98.06 120 GLY A O 1
ATOM 893 N N . MET A 1 121 ? 16.348 -5.476 -17.137 1.00 97.88 121 MET A N 1
ATOM 894 C CA . MET A 1 121 ? 15.831 -5.534 -18.510 1.00 97.88 121 MET A CA 1
ATOM 895 C C . MET A 1 121 ? 16.597 -4.642 -19.506 1.00 97.88 121 MET A C 1
ATOM 897 O O . MET A 1 121 ? 16.177 -4.504 -20.656 1.00 97.88 121 MET A O 1
ATOM 901 N N . GLY A 1 122 ? 17.709 -4.027 -19.091 1.00 97.88 122 GLY A N 1
ATOM 902 C CA . GLY A 1 122 ? 18.580 -3.229 -19.957 1.00 97.88 122 GLY A CA 1
ATOM 903 C C . GLY A 1 122 ? 18.136 -1.780 -20.180 1.00 97.88 122 GLY A C 1
ATOM 904 O O . GLY A 1 122 ? 18.571 -1.168 -21.157 1.00 97.88 122 GLY A O 1
ATOM 905 N N . ALA A 1 123 ? 17.266 -1.230 -19.329 1.00 98.31 123 ALA A N 1
ATOM 906 C CA . ALA A 1 123 ? 16.977 0.205 -19.327 1.00 98.31 123 ALA A CA 1
ATOM 907 C C . ALA A 1 123 ? 18.091 1.004 -18.620 1.00 98.31 123 ALA A C 1
ATOM 909 O O . ALA A 1 123 ? 18.766 0.483 -17.725 1.00 98.31 123 ALA A O 1
ATOM 910 N N . ARG A 1 124 ? 18.261 2.270 -19.023 1.00 96.69 124 ARG A N 1
ATOM 911 C CA . ARG A 1 124 ? 19.123 3.265 -18.365 1.00 96.69 124 ARG A CA 1
ATOM 912 C C . ARG A 1 124 ? 18.337 4.116 -17.376 1.00 96.69 124 ARG A C 1
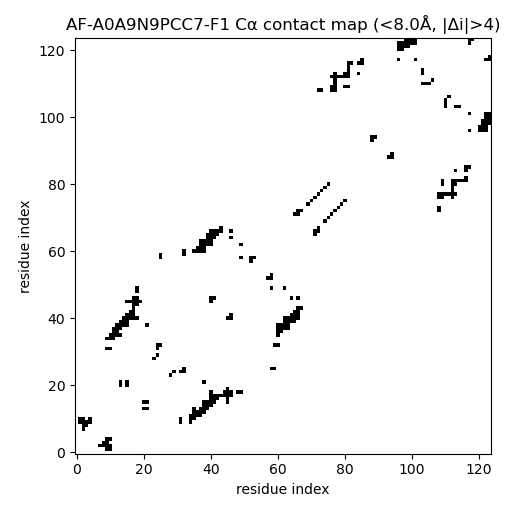ATOM 914 O O . ARG A 1 124 ? 17.249 4.599 -17.765 1.00 96.69 124 ARG A O 1
#

Organism: NCBI:txid1348616

Solvent-accessible surface area (backbone atoms only — not comparable to full-atom values): 6826 Å² total; per-residue (Å²): 116,64,46,68,41,82,93,60,38,64,54,43,63,46,80,36,72,56,35,60,66,58,47,45,35,66,73,78,39,53,86,48,51,87,59,35,73,34,33,39,28,50,29,72,64,15,42,52,49,50,53,50,30,48,77,70,70,65,56,86,58,60,69,45,70,46,25,78,38,65,80,35,40,67,35,48,40,18,54,44,34,30,54,51,52,60,50,52,51,37,79,75,62,68,60,82,50,55,79,36,80,63,89,74,93,58,77,53,50,42,31,48,14,41,52,52,35,44,46,74,49,45,26,84

Radius of gyration: 18.98 Å; Cα contacts (8 Å, |Δi|>4): 172; chains: 1; bounding box: 47×27×45 Å

InterPro domains:
  IPR000043 Adenosylhomocysteinase-like [PF05221] (28-76)
  IPR000043 Adenosylhomocysteinase-like [PTHR23420] (8-124)
  IPR015878 S-adenosyl-L-homocysteine hydrolase, NAD binding domain [PF00670] (77-124)
  IPR015878 S-adenosyl-L-homocysteine hydrolase, NAD binding domain [SM00997] (77-124)
  IPR020082 S-adenosyl-L-homocysteine hydrolase, conserved site [PS00739] (99-116)
  IPR036291 NAD(P)-binding domain superfamily [SSF51735] (77-124)
  IPR042172 Adenosylhomocysteinase-like superfamily [G3DSA:3.40.50.1480] (5-78)

Sequence (124 aa):
TLCAFKDGKPLNMILDDGGDLTALVHEKHPEFLPGIKGISEETTTGVHNLYKMLKEGKLKVTAINVNNSVTKSKFDNLYGCRESLIDGIKRATDVQIAGKVAVVAGYGDVGKGCSAALRGMGAR

Secondary structure (DSSP, 8-state):
-TT-SGGGPPP--EEESSSHHHHHHHHH-GGGGGG---EEE-SHHHHHHHHHHHHTT---S-EEE-TTSHHHHTTIIIIIHHHHHHHHHHHHH----TT--------SHHHHHHHHHHHHTT--

pLDDT: mean 95.74, std 4.54, range [65.81, 98.69]

Mean predicted aligned error: 3.71 Å